Protein AF-A0A0M3KIG9-F1 (afdb_monomer)

Secondary structure (DSSP, 8-state):
------------S--PPP------HHHHHHHHHHHHHHHHHHHHHHHHHHHHHHHTT-GGGGGGHHHHHHHHHHHHHHHGGGGHHHHHHHHHHHHHHHHH---HHHHHHHHHHHHHHHHHHGGGGGGGHHHHHHHHHHHHHHHHT-

Nearest PDB structures (foldseek):
  8whh-assembly2_C-3  TM=7.005E-01  e=7.951E-02  Homo sapiens

Sequence (146 aa):
MGLVPSVTSNSMALSLPSAVVSSDSRDDIVQWFHYERCTLSEFYPTFAIANLMQMLRDDSLHHLHRQIIQALLTIFSNLGPKSSQYVDKVVPKLIDVTQHVSRPDVRQFFLQQLASLISTIGVSMKPYMGKLFGLVAVRFSFISDT

Mean predicted aligned error: 13.59 Å

Structure (mmCIF, N/CA/C/O backbone):
data_AF-A0A0M3KIG9-F1
#
_entry.id   AF-A0A0M3KIG9-F1
#
loop_
_atom_site.group_PDB
_atom_site.id
_atom_site.type_symbol
_atom_site.label_atom_id
_atom_site.label_alt_id
_atom_site.label_comp_id
_atom_site.label_asym_id
_atom_site.label_entity_id
_atom_site.label_seq_id
_atom_site.pdbx_PDB_ins_code
_atom_site.Cartn_x
_atom_site.Cartn_y
_atom_site.Cartn_z
_atom_site.occupancy
_atom_site.B_iso_or_equiv
_atom_site.auth_seq_id
_atom_site.auth_comp_id
_atom_site.auth_asym_id
_atom_site.auth_atom_id
_atom_site.pdbx_PDB_model_num
ATOM 1 N N . MET A 1 1 ? -43.907 -15.313 35.324 1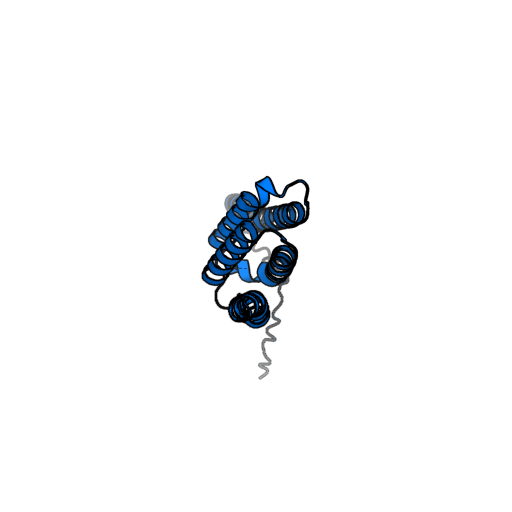.00 40.81 1 MET A N 1
ATOM 2 C CA . MET A 1 1 ? -43.111 -16.262 34.518 1.00 40.81 1 MET A CA 1
ATOM 3 C C . MET A 1 1 ? -43.113 -15.784 33.080 1.00 40.81 1 MET A C 1
ATOM 5 O O . MET A 1 1 ? -44.193 -15.520 32.574 1.00 40.81 1 MET A O 1
ATOM 9 N N . GLY A 1 2 ? -41.937 -15.636 32.467 1.00 43.59 2 GLY A N 1
ATOM 10 C CA . GLY A 1 2 ? -41.806 -15.271 31.051 1.00 43.59 2 GLY A CA 1
ATOM 11 C C . GLY A 1 2 ? -40.572 -14.422 30.742 1.00 43.59 2 GLY A C 1
ATOM 12 O O . GLY A 1 2 ? -40.712 -13.310 30.256 1.00 43.59 2 GLY A O 1
ATOM 13 N N . LEU A 1 3 ? -39.376 -14.927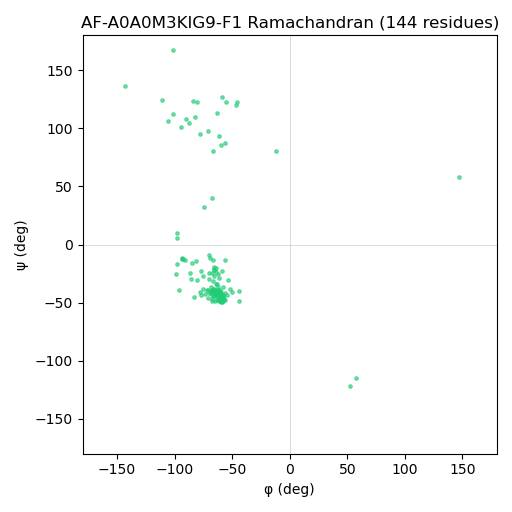 31.062 1.00 55.44 3 LEU A N 1
ATOM 14 C CA . LEU A 1 3 ? -38.105 -14.460 30.493 1.00 55.44 3 LEU A CA 1
ATOM 15 C C . LEU A 1 3 ? -37.950 -15.110 29.111 1.00 55.44 3 LEU A C 1
ATOM 17 O O . LEU A 1 3 ? -37.938 -16.336 29.045 1.00 55.44 3 LEU A O 1
ATOM 21 N N . VAL A 1 4 ? -37.805 -14.327 28.037 1.00 46.81 4 VAL A N 1
ATOM 22 C CA . VAL A 1 4 ? -37.355 -14.817 26.716 1.00 46.81 4 VAL A CA 1
ATOM 23 C C . VAL A 1 4 ? -36.455 -13.737 26.083 1.00 46.81 4 VAL A C 1
ATOM 25 O O . VAL A 1 4 ? -36.751 -12.553 26.247 1.00 46.81 4 VAL A O 1
ATOM 28 N N . PRO A 1 5 ? -35.311 -14.104 25.471 1.00 45.50 5 PRO A N 1
ATOM 29 C CA . PRO A 1 5 ? -34.062 -13.359 25.589 1.00 45.50 5 PRO A CA 1
ATOM 30 C C . PRO A 1 5 ? -33.711 -12.460 24.397 1.00 45.50 5 PRO A C 1
ATOM 32 O O . PRO A 1 5 ? -34.261 -12.561 23.304 1.00 45.50 5 PRO A O 1
ATOM 35 N N . SER A 1 6 ? -32.717 -11.610 24.666 1.00 48.97 6 SER A N 1
ATOM 36 C CA . SER A 1 6 ? -31.943 -10.792 23.732 1.00 48.97 6 SER A CA 1
ATOM 37 C C . SER A 1 6 ? -31.477 -11.578 22.501 1.00 48.97 6 SER A C 1
ATOM 39 O O . SER A 1 6 ? -30.741 -12.558 22.621 1.00 48.97 6 SER A O 1
ATOM 41 N N . VAL A 1 7 ? -31.866 -11.098 21.318 1.00 41.59 7 VAL A N 1
ATOM 42 C CA . VAL A 1 7 ? -31.185 -11.395 20.055 1.00 41.59 7 VAL A CA 1
ATOM 43 C C . VAL A 1 7 ? -30.198 -10.259 19.802 1.00 41.59 7 VAL A C 1
ATOM 45 O O . VAL A 1 7 ? -30.559 -9.168 19.363 1.00 41.59 7 VAL A O 1
ATOM 48 N N . THR A 1 8 ? -28.931 -10.533 20.097 1.00 49.00 8 THR A N 1
ATOM 49 C CA . THR A 1 8 ? -27.765 -9.776 19.643 1.00 49.00 8 THR A CA 1
ATOM 50 C C . THR A 1 8 ? -27.701 -9.829 18.117 1.00 49.00 8 THR A C 1
ATOM 52 O O . THR A 1 8 ? -27.145 -10.752 17.527 1.00 49.00 8 THR A O 1
ATOM 55 N N . SER A 1 9 ? -28.287 -8.829 17.458 1.00 36.97 9 SER A N 1
ATOM 56 C CA . SER A 1 9 ? -28.005 -8.565 16.048 1.00 36.97 9 SER A CA 1
ATOM 57 C C . SER A 1 9 ? -26.716 -7.759 15.947 1.00 36.97 9 SER A C 1
ATOM 59 O O . SER A 1 9 ? -26.669 -6.586 16.314 1.00 36.97 9 SER A O 1
ATOM 61 N N . ASN A 1 10 ? -25.667 -8.404 15.440 1.00 45.94 10 ASN A N 1
ATOM 62 C CA . ASN A 1 10 ? -24.425 -7.769 15.008 1.00 45.94 10 ASN A CA 1
ATOM 63 C C . ASN A 1 10 ? -24.710 -6.883 13.787 1.00 45.94 10 ASN A C 1
ATOM 65 O O . ASN A 1 10 ? -24.495 -7.291 12.648 1.00 45.94 10 ASN A O 1
ATOM 69 N N . SER A 1 11 ? -25.235 -5.685 14.023 1.00 41.66 11 SER A N 1
ATOM 70 C CA . SER A 1 11 ? -25.518 -4.715 12.973 1.00 41.66 11 SER A CA 1
ATOM 71 C C . SER A 1 11 ? -24.416 -3.662 12.947 1.00 41.66 11 SER A C 1
ATOM 73 O O . SER A 1 11 ? -24.319 -2.826 13.839 1.00 41.66 11 SER A O 1
ATOM 75 N N . MET A 1 12 ? -23.624 -3.662 11.873 1.00 54.19 12 MET A N 1
ATOM 76 C CA . MET A 1 12 ? -22.866 -2.500 11.377 1.00 54.19 12 MET A CA 1
ATOM 77 C C . MET A 1 12 ? -23.823 -1.408 10.850 1.00 54.19 12 MET A C 1
ATOM 79 O O . MET A 1 12 ? -23.598 -0.808 9.802 1.00 54.19 12 MET A O 1
ATOM 83 N N . ALA A 1 13 ? -24.938 -1.182 11.538 1.00 43.94 13 ALA A N 1
ATOM 84 C CA . ALA A 1 13 ? -25.937 -0.202 11.171 1.00 43.94 13 ALA A CA 1
ATOM 85 C C . ALA A 1 13 ? -25.897 0.921 12.201 1.00 43.94 13 ALA A C 1
ATOM 87 O O . ALA A 1 13 ? -26.009 0.667 13.395 1.00 43.94 13 ALA A O 1
ATOM 88 N N . LEU A 1 14 ? -25.709 2.137 11.689 1.00 47.91 14 LEU A N 1
ATOM 89 C CA . LEU A 1 14 ? -26.157 3.425 12.218 1.00 47.91 14 LEU A CA 1
ATOM 90 C C . LEU A 1 14 ? -27.186 3.322 13.361 1.00 47.91 14 LEU A C 1
ATOM 92 O O . LEU A 1 14 ? -28.385 3.504 13.154 1.00 47.91 14 LEU A O 1
ATOM 96 N N . SER A 1 15 ? -26.726 3.072 14.583 1.00 46.66 15 SER A N 1
ATOM 97 C CA . SER A 1 15 ? -27.550 3.266 15.769 1.00 46.66 15 SER A CA 1
ATOM 98 C C . SER A 1 15 ? -27.574 4.762 16.048 1.00 46.66 15 SER A C 1
ATOM 100 O O . SER A 1 15 ? -26.654 5.298 16.662 1.00 46.66 15 SER A O 1
ATOM 102 N N . LEU A 1 16 ? -28.607 5.448 15.555 1.00 48.84 16 LEU A N 1
ATOM 103 C CA . LEU A 1 16 ? -28.975 6.766 16.068 1.00 48.84 16 LEU A CA 1
ATOM 104 C C . LEU A 1 16 ? -29.183 6.627 17.586 1.00 48.84 16 LEU A C 1
ATOM 106 O O . LEU A 1 16 ? -29.998 5.793 17.997 1.00 48.84 16 LEU A O 1
ATOM 110 N N . PRO A 1 17 ? -28.466 7.391 18.429 1.00 44.50 17 PRO A N 1
ATOM 111 C CA . PRO A 1 17 ? -28.765 7.431 19.848 1.00 44.50 17 PRO A CA 1
ATOM 112 C C . PRO A 1 17 ? -30.207 7.908 20.000 1.00 44.50 17 PRO A C 1
ATOM 114 O O . PRO A 1 17 ? -30.587 8.934 19.434 1.00 44.50 17 PRO A O 1
ATOM 117 N N . SER A 1 18 ? -31.017 7.139 20.732 1.00 42.28 18 SER A N 1
ATOM 118 C CA . SER A 1 18 ? -32.321 7.596 21.205 1.00 42.28 18 SER A CA 1
ATOM 119 C C . SER A 1 18 ? -32.116 8.980 21.799 1.00 42.28 18 SER A C 1
ATOM 121 O O . SER A 1 18 ? -31.303 9.119 22.711 1.00 42.28 18 SER A O 1
ATOM 123 N N . ALA A 1 19 ? -32.799 9.979 21.242 1.00 43.84 19 ALA A N 1
ATOM 124 C CA . ALA A 1 19 ? -32.729 11.363 21.671 1.00 43.84 19 ALA A CA 1
ATOM 125 C C . ALA A 1 19 ? -33.158 11.461 23.140 1.00 43.84 19 ALA A C 1
ATOM 127 O O . ALA A 1 19 ? -34.319 11.707 23.462 1.00 43.84 19 ALA A O 1
ATOM 128 N N . VAL A 1 20 ? -32.217 11.242 24.054 1.00 42.94 20 VAL A N 1
ATOM 129 C CA . VAL A 1 20 ? -32.287 11.839 25.373 1.00 42.94 20 VAL A CA 1
ATOM 130 C C . VAL A 1 20 ? -32.017 13.304 25.090 1.00 42.94 20 VAL A C 1
ATOM 132 O O . VAL A 1 20 ? -30.881 13.694 24.843 1.00 42.94 20 VAL A O 1
ATOM 135 N N . VAL A 1 21 ? -33.102 14.073 24.990 1.00 45.53 21 VAL A N 1
ATOM 136 C CA . VAL A 1 21 ? -33.096 15.534 24.923 1.00 45.53 21 VAL A CA 1
ATOM 137 C C . VAL A 1 21 ? -32.355 16.032 26.167 1.00 45.53 21 VAL A C 1
ATOM 139 O O . VAL A 1 21 ? -32.940 16.221 27.229 1.00 45.53 21 VAL A O 1
ATOM 142 N N . SER A 1 22 ? -31.035 16.145 26.057 1.00 49.41 22 SER A N 1
ATOM 143 C CA . SER A 1 22 ? -30.204 16.952 26.936 1.00 49.41 22 SER A CA 1
ATOM 144 C C . SER A 1 22 ? -30.148 18.322 26.283 1.00 49.41 22 SER A C 1
ATOM 146 O O . SER A 1 22 ? -29.573 18.485 25.212 1.00 49.41 22 SER A O 1
ATOM 148 N N . SER A 1 23 ? -30.830 19.291 26.883 1.00 52.62 23 SER A N 1
ATOM 149 C CA . SER A 1 23 ? -31.007 20.655 26.374 1.00 52.62 23 SER A CA 1
ATOM 150 C C . SER A 1 23 ? -29.746 21.524 26.509 1.00 52.62 23 SER A C 1
ATOM 152 O O . SER A 1 23 ? -29.862 22.721 26.770 1.00 52.62 23 SER A O 1
ATOM 154 N N . ASP A 1 24 ? -28.549 20.943 26.412 1.00 57.38 24 ASP A N 1
ATOM 155 C CA . ASP A 1 24 ? -27.293 21.684 26.513 1.00 57.38 24 ASP A CA 1
ATOM 156 C C . ASP A 1 24 ? -26.670 21.804 25.122 1.00 57.38 24 ASP A C 1
ATOM 158 O O . ASP A 1 24 ? -26.118 20.849 24.587 1.00 57.38 24 ASP A O 1
ATOM 162 N N . SER A 1 25 ? -26.728 23.001 24.528 1.00 63.22 25 SER A N 1
ATOM 163 C CA . SER A 1 25 ? -26.140 23.298 23.209 1.00 63.22 25 SER A CA 1
ATOM 164 C C . SER A 1 25 ? -24.640 22.978 23.125 1.00 63.22 25 SER A C 1
ATOM 166 O O . SER A 1 25 ? -24.061 22.939 22.040 1.00 63.22 25 SER A O 1
ATOM 168 N N . ARG A 1 26 ? -23.988 22.749 24.271 1.00 62.41 26 ARG A N 1
ATOM 169 C CA . ARG A 1 26 ? -22.624 22.227 24.362 1.00 62.41 26 ARG A CA 1
ATOM 170 C C . ARG A 1 26 ? -22.507 20.784 23.875 1.00 62.41 26 ARG A C 1
ATOM 172 O O . ARG A 1 26 ? -21.529 20.492 23.192 1.00 62.41 26 ARG A O 1
ATOM 179 N N . ASP A 1 27 ? -23.479 19.919 24.166 1.00 61.16 27 ASP A N 1
ATOM 180 C CA . ASP A 1 27 ? -23.510 18.535 23.675 1.00 61.16 27 ASP A CA 1
ATOM 181 C C . ASP A 1 27 ? -23.691 18.496 22.151 1.00 61.16 27 ASP A C 1
ATOM 183 O O . ASP A 1 27 ? -22.983 17.753 21.474 1.00 61.16 27 ASP A O 1
ATOM 187 N N . ASP A 1 28 ? -24.527 19.377 21.586 1.00 62.94 28 ASP A N 1
ATOM 188 C CA . ASP A 1 28 ? -24.678 19.513 20.130 1.00 62.94 28 ASP A CA 1
ATOM 189 C C . ASP A 1 28 ? -23.355 19.916 19.458 1.00 62.94 28 ASP A C 1
ATOM 191 O O . ASP A 1 28 ? -22.924 19.292 18.487 1.00 62.94 28 ASP A O 1
ATOM 195 N N . ILE A 1 29 ? -22.660 20.930 19.990 1.00 66.88 29 ILE A N 1
ATOM 196 C CA . ILE A 1 29 ? -21.372 21.395 19.443 1.00 66.88 29 ILE A CA 1
ATOM 197 C C . ILE A 1 29 ? -20.307 20.297 19.551 1.00 66.88 29 ILE A C 1
ATOM 199 O O . ILE A 1 29 ? -19.553 20.068 18.602 1.00 66.88 29 ILE A O 1
ATOM 203 N N . VAL A 1 30 ? -20.249 19.590 20.683 1.00 70.25 30 VAL A N 1
ATOM 204 C CA . VAL A 1 30 ? -19.321 18.470 20.883 1.00 70.25 30 VAL A CA 1
ATOM 205 C C . VAL A 1 30 ? -19.634 17.332 19.912 1.00 70.25 30 VAL A C 1
ATOM 207 O O . VAL A 1 30 ? -18.706 16.761 19.335 1.00 70.25 30 VAL A O 1
ATOM 210 N N . GLN A 1 31 ? -20.908 17.024 19.675 1.00 69.12 31 GLN A N 1
ATOM 211 C CA . GLN A 1 31 ? -21.337 15.970 18.760 1.00 69.12 31 GLN A CA 1
ATOM 212 C C . GLN A 1 31 ? -21.032 16.305 17.296 1.00 69.12 31 GLN A C 1
ATOM 214 O O . GLN A 1 31 ? -20.511 15.453 16.577 1.00 69.12 31 GLN A O 1
ATOM 219 N N . TRP A 1 32 ? -21.274 17.542 16.860 1.00 68.44 32 TRP A N 1
ATOM 220 C CA . TRP A 1 32 ? -20.899 18.007 15.521 1.00 68.44 32 TRP A CA 1
ATOM 221 C C . TRP A 1 32 ? -19.387 17.973 15.307 1.00 68.44 32 TRP A C 1
ATOM 223 O O . TRP A 1 32 ? -18.913 17.464 14.292 1.00 68.44 32 TRP A O 1
ATOM 233 N N . PHE A 1 33 ? -18.619 18.432 16.295 1.00 69.00 33 PHE A N 1
ATOM 234 C CA . PHE A 1 33 ? -17.163 18.416 16.222 1.00 69.00 33 PHE A CA 1
ATOM 235 C C . PHE A 1 33 ? -16.607 16.987 16.160 1.00 69.00 33 PHE A C 1
ATOM 237 O O . PHE A 1 33 ? -15.678 16.710 15.400 1.00 69.00 33 PHE A O 1
ATOM 244 N N . HIS A 1 34 ? -17.191 16.052 16.916 1.00 66.56 34 HIS A N 1
ATOM 245 C CA . HIS A 1 34 ? -16.838 14.635 16.823 1.00 66.56 34 HIS A CA 1
ATOM 246 C C . HIS A 1 34 ? -17.252 14.027 15.482 1.00 66.56 34 HIS A C 1
ATOM 248 O O . HIS A 1 34 ? -16.461 13.292 14.898 1.00 66.56 34 HIS A O 1
ATOM 254 N N . TYR A 1 35 ? -18.432 14.359 14.956 1.00 66.69 35 TYR A N 1
ATOM 255 C CA . TYR A 1 35 ? -18.893 13.890 13.650 1.00 66.69 35 TYR A CA 1
ATOM 256 C C . TYR A 1 35 ? -17.961 14.350 12.519 1.00 66.69 35 TYR A C 1
ATOM 258 O O . TYR A 1 35 ? -17.494 13.529 11.728 1.00 66.69 35 TYR A O 1
ATOM 266 N N . GLU A 1 36 ? -17.607 15.633 12.476 1.00 65.38 36 GLU A N 1
ATOM 267 C CA . GLU A 1 36 ? -16.708 16.190 11.462 1.00 65.38 36 GLU A CA 1
ATOM 268 C C . GLU A 1 36 ? -15.287 15.614 11.581 1.00 65.38 36 GLU A C 1
ATOM 270 O O . GLU A 1 36 ? -14.656 15.271 10.583 1.00 65.38 36 GLU A O 1
ATOM 275 N N . ARG A 1 37 ? -14.792 15.392 12.804 1.00 61.28 37 ARG A N 1
ATOM 276 C CA . ARG A 1 37 ? -13.465 14.794 13.020 1.00 61.28 37 ARG A CA 1
ATOM 277 C C . ARG A 1 37 ? -13.407 13.301 12.720 1.00 61.28 37 ARG A C 1
ATOM 279 O O . ARG A 1 37 ? -12.434 12.851 12.114 1.00 61.28 37 ARG A O 1
ATOM 286 N N . CYS A 1 38 ? -14.411 12.529 13.132 1.00 58.56 38 CYS A N 1
ATOM 287 C CA . CYS A 1 38 ? -14.455 11.088 12.895 1.00 58.56 38 CYS A CA 1
ATOM 288 C C . CYS A 1 38 ? -14.610 10.791 11.401 1.00 58.56 38 CYS A C 1
ATOM 290 O O . CYS A 1 38 ? -13.817 10.021 10.862 1.00 58.56 38 CYS A O 1
ATOM 292 N N . THR A 1 39 ? -15.533 11.470 10.711 1.00 62.72 39 THR A N 1
ATOM 293 C CA . THR A 1 39 ? -15.786 11.249 9.276 1.00 62.72 39 THR A CA 1
ATOM 294 C C . THR A 1 39 ? -14.575 11.596 8.413 1.00 62.72 39 THR A C 1
ATOM 296 O O . THR A 1 39 ? -14.167 10.800 7.568 1.00 62.72 39 THR A O 1
ATOM 299 N N . LEU A 1 40 ? -13.928 12.735 8.664 1.00 66.69 40 LEU A N 1
ATOM 300 C CA . LEU A 1 40 ? -12.766 13.162 7.890 1.00 66.69 40 LEU A CA 1
ATOM 301 C C . LEU A 1 40 ? -11.545 12.259 8.121 1.00 66.69 40 LEU A C 1
ATOM 303 O O . LEU A 1 40 ? -10.849 11.908 7.166 1.00 66.69 40 LEU A O 1
ATOM 307 N N . SER A 1 41 ? -11.306 11.827 9.365 1.00 68.81 41 SER A N 1
ATOM 308 C CA . SER A 1 41 ? -10.159 10.972 9.708 1.00 68.81 41 SER A CA 1
ATOM 309 C C . SER A 1 41 ? -10.175 9.602 9.017 1.00 68.81 41 SER A C 1
ATOM 311 O O . SER A 1 41 ? -9.118 9.015 8.791 1.00 68.81 41 SER A O 1
ATOM 313 N N . GLU A 1 42 ? -11.357 9.113 8.638 1.00 68.88 42 GLU A N 1
ATOM 314 C CA . GLU A 1 42 ? -11.542 7.832 7.947 1.00 68.88 42 GLU A CA 1
ATOM 315 C C . GLU A 1 42 ? -11.695 8.010 6.425 1.00 68.88 42 GLU A C 1
ATOM 317 O O . GLU A 1 42 ? -11.312 7.132 5.643 1.00 68.88 42 GLU A O 1
ATOM 322 N N . PHE A 1 43 ? -12.159 9.183 5.983 1.00 75.88 43 PHE A N 1
ATOM 323 C CA . PHE A 1 43 ? -12.329 9.509 4.569 1.00 75.88 43 PHE A CA 1
ATOM 324 C C . PHE A 1 43 ? -11.005 9.850 3.869 1.00 75.88 43 PHE A C 1
ATOM 326 O O . PHE A 1 43 ? -10.741 9.346 2.773 1.00 75.88 43 PHE A O 1
ATOM 333 N N . TYR A 1 44 ? -10.135 10.649 4.502 1.00 83.56 44 TYR A N 1
ATOM 334 C CA . TYR A 1 44 ? -8.863 11.063 3.896 1.00 83.56 44 TYR A CA 1
ATOM 335 C C . TYR A 1 44 ? -7.936 9.889 3.543 1.00 83.56 44 TYR A C 1
ATOM 337 O O . TYR A 1 44 ? -7.438 9.871 2.416 1.00 83.56 44 TYR A O 1
ATOM 345 N N . PRO A 1 45 ? -7.720 8.880 4.414 1.00 83.94 45 PRO A N 1
ATOM 346 C CA . PRO A 1 45 ? -6.896 7.727 4.064 1.00 83.94 45 PRO A CA 1
ATOM 347 C C . PRO A 1 45 ? -7.491 6.933 2.904 1.00 83.94 45 PRO A C 1
ATOM 349 O O . PRO A 1 45 ? -6.763 6.550 1.995 1.00 83.94 45 PRO A O 1
ATOM 352 N N . THR A 1 46 ? -8.813 6.740 2.889 1.00 85.06 46 THR A N 1
ATOM 353 C CA . THR A 1 46 ? -9.508 6.029 1.808 1.00 85.06 46 THR A CA 1
ATOM 354 C C . THR A 1 46 ? -9.283 6.715 0.463 1.00 85.06 46 THR A C 1
ATOM 356 O O . THR A 1 46 ? -8.885 6.072 -0.512 1.00 85.06 46 THR A O 1
ATOM 359 N N . PHE A 1 47 ? -9.494 8.031 0.414 1.00 87.38 47 PHE A N 1
ATOM 360 C CA . PHE A 1 47 ? -9.340 8.812 -0.809 1.00 87.38 47 PHE A CA 1
ATOM 361 C C . PHE A 1 47 ? -7.871 8.907 -1.247 1.00 87.38 47 PHE A C 1
ATOM 363 O O . PHE A 1 47 ? -7.564 8.759 -2.431 1.00 87.38 47 PHE A O 1
ATOM 370 N N . ALA A 1 48 ? -6.943 9.086 -0.301 1.00 90.06 48 ALA A N 1
ATOM 371 C CA . ALA A 1 48 ? -5.509 9.105 -0.575 1.00 90.06 48 ALA A CA 1
ATOM 372 C C . ALA A 1 48 ? -5.022 7.759 -1.127 1.00 90.06 48 ALA A C 1
ATOM 374 O O . ALA A 1 48 ? -4.359 7.732 -2.161 1.00 90.06 48 ALA A O 1
ATOM 375 N N . ILE A 1 49 ? -5.402 6.639 -0.499 1.00 89.56 49 ILE A N 1
ATOM 376 C CA . ILE A 1 49 ? -5.062 5.291 -0.972 1.00 89.56 49 ILE A CA 1
ATOM 377 C C . ILE A 1 49 ? -5.604 5.085 -2.388 1.00 89.56 49 ILE A C 1
ATOM 379 O O . ILE A 1 49 ? -4.852 4.660 -3.258 1.00 89.56 49 ILE A O 1
ATOM 383 N N . ALA A 1 50 ? -6.869 5.420 -2.656 1.00 88.44 50 ALA A N 1
ATOM 384 C CA . ALA A 1 50 ? -7.454 5.254 -3.987 1.00 88.44 50 ALA A CA 1
ATOM 385 C C . ALA A 1 50 ? -6.666 6.008 -5.075 1.00 88.44 50 ALA A C 1
ATOM 387 O O . ALA A 1 50 ? -6.315 5.416 -6.098 1.00 88.44 50 ALA A O 1
ATOM 388 N N . ASN A 1 51 ? -6.318 7.275 -4.827 1.00 90.12 51 ASN A N 1
ATOM 389 C CA . ASN A 1 51 ? -5.532 8.079 -5.765 1.00 90.12 51 ASN A CA 1
ATOM 390 C C . ASN A 1 51 ? -4.097 7.558 -5.925 1.00 90.12 51 ASN A C 1
ATOM 392 O O . ASN A 1 51 ? -3.616 7.431 -7.048 1.00 90.12 51 ASN A O 1
ATOM 396 N N . LEU A 1 52 ? -3.419 7.197 -4.830 1.00 90.38 52 LEU A N 1
ATOM 397 C CA . LEU A 1 52 ? -2.071 6.613 -4.876 1.00 90.38 52 LEU A CA 1
ATOM 398 C C . LEU A 1 52 ? -2.057 5.311 -5.685 1.00 90.38 52 LEU A C 1
ATOM 400 O O . LEU A 1 52 ? -1.181 5.108 -6.522 1.00 90.38 52 LEU A O 1
ATOM 404 N N . MET A 1 53 ? -3.064 4.458 -5.491 1.00 88.06 53 MET A N 1
ATOM 405 C CA . MET A 1 53 ? -3.224 3.218 -6.247 1.00 88.06 53 MET A CA 1
ATOM 406 C C . MET A 1 53 ? -3.519 3.461 -7.729 1.00 88.06 53 MET A C 1
ATOM 408 O O . MET A 1 53 ? -3.134 2.637 -8.556 1.00 88.06 53 MET A O 1
ATOM 412 N N . GLN A 1 54 ? -4.202 4.554 -8.080 1.00 88.06 54 GLN A N 1
ATOM 413 C CA . GLN A 1 54 ? -4.422 4.949 -9.471 1.00 88.06 54 GLN A CA 1
ATOM 414 C C . GLN A 1 54 ? -3.128 5.454 -10.114 1.00 88.06 54 GLN A C 1
ATOM 416 O O . GLN A 1 54 ? -2.789 4.997 -11.202 1.00 88.06 54 GLN A O 1
ATOM 421 N N . MET A 1 55 ? -2.377 6.315 -9.422 1.00 88.81 55 MET A N 1
ATOM 422 C CA . MET A 1 55 ? -1.087 6.823 -9.900 1.00 88.81 55 MET A CA 1
ATOM 423 C C . MET A 1 55 ? -0.047 5.709 -10.067 1.00 88.81 55 MET A C 1
ATOM 425 O O . MET A 1 55 ? 0.735 5.749 -11.004 1.00 88.81 55 MET A O 1
ATOM 429 N N . LEU A 1 56 ? -0.074 4.671 -9.223 1.00 84.12 56 LEU A N 1
ATOM 430 C CA . LEU A 1 56 ? 0.817 3.509 -9.347 1.00 84.12 56 LEU A CA 1
ATOM 431 C C . LEU A 1 56 ? 0.558 2.659 -10.608 1.00 84.12 56 LEU A C 1
ATOM 433 O O . LEU A 1 56 ? 1.344 1.775 -10.929 1.00 84.12 56 LEU A O 1
ATOM 437 N N . ARG A 1 57 ? -0.565 2.857 -11.304 1.00 81.94 57 ARG A N 1
ATOM 438 C CA . ARG A 1 57 ? -0.843 2.174 -12.578 1.00 81.94 57 ARG A CA 1
ATOM 439 C C . ARG A 1 57 ? -0.418 2.988 -13.789 1.00 81.94 57 ARG A C 1
ATOM 441 O O . ARG A 1 57 ? -0.499 2.478 -14.900 1.00 81.94 57 ARG A O 1
ATOM 448 N N . ASP A 1 58 ? -0.102 4.258 -13.587 1.00 84.50 58 ASP A N 1
ATOM 449 C CA . ASP A 1 58 ? 0.211 5.169 -14.668 1.00 84.50 58 ASP A CA 1
ATOM 450 C C . ASP A 1 58 ? 1.706 5.079 -14.973 1.00 84.50 58 ASP A C 1
ATOM 452 O O . ASP A 1 58 ? 2.540 5.608 -14.238 1.00 84.50 58 ASP A O 1
ATOM 456 N N . ASP A 1 59 ? 2.047 4.409 -16.075 1.00 76.81 59 ASP A N 1
ATOM 457 C CA . ASP A 1 59 ? 3.433 4.260 -16.516 1.00 76.81 59 ASP A CA 1
ATOM 458 C C . ASP A 1 59 ? 4.119 5.620 -16.771 1.00 76.81 59 ASP A C 1
ATOM 460 O O . ASP A 1 59 ? 5.341 5.736 -16.670 1.00 76.81 59 ASP A O 1
ATOM 464 N N . SER A 1 60 ? 3.374 6.702 -17.030 1.00 84.69 60 SER A N 1
ATOM 465 C CA . SER A 1 60 ? 3.980 8.037 -17.159 1.00 84.69 60 SER A CA 1
ATOM 466 C C . SER A 1 60 ? 4.592 8.539 -15.840 1.00 84.69 60 SER A C 1
ATOM 468 O O . SER A 1 60 ? 5.523 9.352 -15.836 1.00 84.69 60 SER A O 1
ATOM 470 N N . LEU A 1 61 ? 4.136 7.997 -14.707 1.00 83.31 61 LEU A N 1
ATOM 471 C CA . LEU A 1 61 ? 4.554 8.381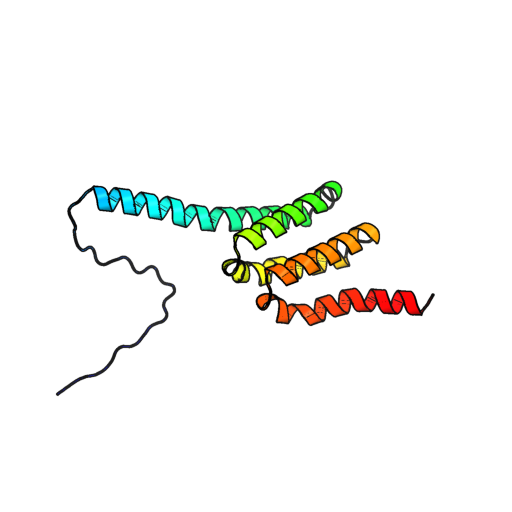 -13.365 1.00 83.31 61 LEU A CA 1
ATOM 472 C C . LEU A 1 61 ? 5.632 7.464 -12.776 1.00 83.31 61 LEU A C 1
ATOM 474 O O . LEU A 1 61 ? 5.965 7.643 -11.607 1.00 83.31 61 LEU A O 1
ATOM 478 N N . HIS A 1 62 ? 6.252 6.553 -13.546 1.00 80.50 62 HIS A N 1
ATOM 479 C CA . HIS A 1 62 ? 7.290 5.606 -13.069 1.00 80.50 62 HIS A CA 1
ATOM 480 C C . HIS A 1 62 ? 8.353 6.232 -12.152 1.00 80.50 62 HIS A C 1
ATOM 482 O O . HIS A 1 62 ? 8.754 5.647 -11.143 1.00 80.50 62 HIS A O 1
ATOM 488 N N . HIS A 1 63 ? 8.792 7.452 -12.466 1.00 83.81 63 HIS A N 1
ATOM 489 C CA . HIS A 1 63 ? 9.769 8.207 -11.676 1.00 83.81 63 HIS A CA 1
ATOM 490 C C . HIS A 1 63 ? 9.291 8.513 -10.239 1.00 83.81 63 HIS A C 1
ATOM 492 O O . HIS A 1 63 ? 10.107 8.589 -9.316 1.00 83.81 63 HIS A O 1
ATOM 498 N N . LEU A 1 64 ? 7.977 8.639 -10.041 1.00 87.56 64 LEU A N 1
ATOM 499 C CA . LEU A 1 64 ? 7.313 8.938 -8.777 1.00 87.56 64 LEU A CA 1
ATOM 500 C C . LEU A 1 64 ? 6.891 7.680 -7.999 1.00 87.56 64 LEU A C 1
ATOM 502 O O . LEU A 1 64 ? 6.613 7.790 -6.806 1.00 87.56 64 LEU A O 1
ATOM 506 N N . HIS A 1 65 ? 6.905 6.478 -8.595 1.00 85.62 65 HIS A N 1
ATOM 507 C CA . HIS A 1 65 ? 6.442 5.247 -7.923 1.00 85.62 65 HIS A CA 1
ATOM 508 C C . HIS A 1 65 ? 7.099 5.030 -6.557 1.00 85.62 65 HIS A C 1
ATOM 510 O O . HIS A 1 65 ? 6.428 4.635 -5.606 1.00 85.62 65 HIS A O 1
ATOM 516 N N . ARG A 1 66 ? 8.392 5.354 -6.420 1.00 85.56 66 ARG A N 1
ATOM 517 C CA . ARG A 1 66 ? 9.085 5.269 -5.125 1.00 85.56 66 ARG A CA 1
ATOM 518 C C . ARG A 1 66 ? 8.421 6.136 -4.055 1.00 85.56 66 ARG A C 1
ATOM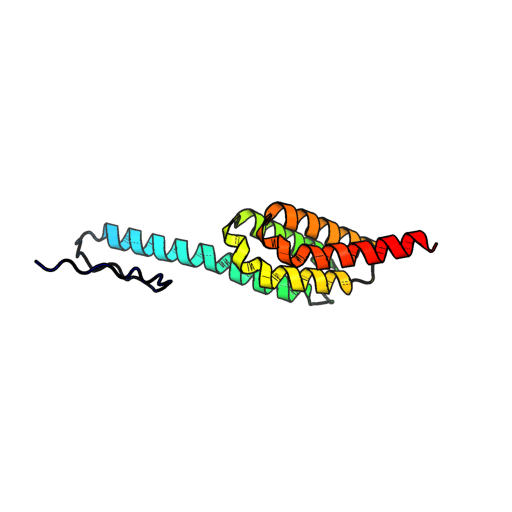 520 O O . ARG A 1 66 ? 8.198 5.663 -2.946 1.00 85.56 66 ARG A O 1
ATOM 527 N N . GLN A 1 67 ? 8.066 7.373 -4.398 1.00 88.75 67 GLN A N 1
ATOM 528 C CA . GLN A 1 67 ? 7.420 8.313 -3.480 1.00 88.75 67 GLN A CA 1
ATOM 529 C C . GLN A 1 67 ? 5.965 7.918 -3.198 1.00 88.75 67 GLN A C 1
ATOM 531 O O . GLN A 1 67 ? 5.531 7.986 -2.052 1.00 88.75 67 GLN A O 1
ATOM 536 N N . ILE A 1 68 ? 5.236 7.434 -4.211 1.00 89.38 68 ILE A N 1
ATOM 537 C CA . ILE A 1 68 ? 3.854 6.946 -4.066 1.00 89.38 68 ILE A CA 1
ATOM 538 C C . ILE A 1 68 ? 3.798 5.781 -3.073 1.00 89.38 68 ILE A C 1
ATOM 540 O O . ILE A 1 68 ? 2.981 5.787 -2.156 1.00 89.38 68 ILE A O 1
ATOM 544 N N . ILE A 1 69 ? 4.691 4.798 -3.218 1.00 87.19 69 ILE A N 1
ATOM 545 C CA . ILE A 1 69 ? 4.742 3.631 -2.328 1.00 87.19 69 ILE A CA 1
ATOM 546 C C . ILE A 1 69 ? 5.165 4.039 -0.920 1.00 87.19 69 ILE A C 1
ATOM 548 O O . ILE A 1 69 ? 4.592 3.551 0.048 1.00 87.19 69 ILE A O 1
ATOM 552 N N . GLN A 1 70 ? 6.134 4.949 -0.792 1.00 87.81 70 GLN A N 1
ATOM 553 C CA . GLN A 1 70 ? 6.535 5.493 0.505 1.00 87.81 70 GLN A CA 1
ATOM 554 C C . GLN A 1 70 ? 5.342 6.151 1.217 1.00 87.81 70 GLN A C 1
ATOM 556 O O . GLN A 1 70 ? 5.077 5.852 2.378 1.00 87.81 70 GLN A O 1
ATOM 561 N N . ALA A 1 71 ? 4.589 7.004 0.514 1.00 90.88 71 ALA A N 1
ATOM 562 C CA . ALA A 1 71 ? 3.396 7.654 1.051 1.00 90.88 71 ALA A CA 1
ATOM 563 C C . ALA A 1 71 ? 2.329 6.628 1.454 1.00 90.88 71 ALA A C 1
ATOM 565 O O . ALA A 1 71 ? 1.741 6.733 2.531 1.00 90.88 71 ALA A O 1
ATOM 566 N N . LEU A 1 72 ? 2.130 5.598 0.628 1.00 89.19 72 LEU A N 1
ATOM 567 C CA . LEU A 1 72 ? 1.220 4.499 0.921 1.00 89.19 72 LEU A CA 1
ATOM 568 C C . LEU A 1 72 ? 1.630 3.772 2.211 1.00 89.19 72 LEU A C 1
ATOM 570 O O . LEU A 1 72 ? 0.802 3.618 3.103 1.00 89.19 72 LEU A O 1
ATOM 574 N N . LEU A 1 73 ? 2.904 3.401 2.369 1.00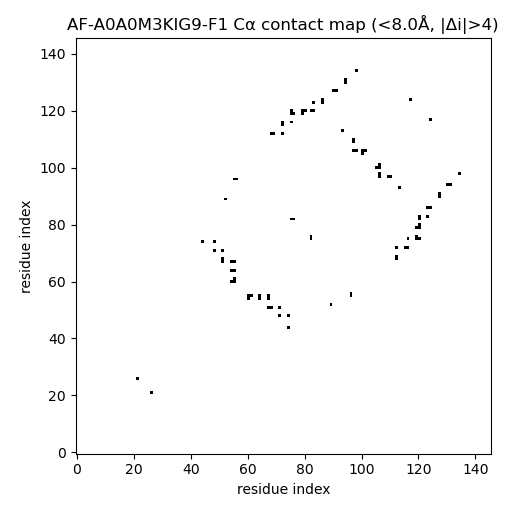 87.38 73 LEU A N 1
ATOM 575 C CA . LEU A 1 73 ? 3.403 2.767 3.595 1.00 87.38 73 LEU A CA 1
ATOM 576 C C . LEU A 1 73 ? 3.220 3.646 4.833 1.00 87.38 73 LEU A C 1
ATOM 578 O O . LEU A 1 73 ? 2.833 3.137 5.886 1.00 87.38 73 LEU A O 1
ATOM 582 N N . THR A 1 74 ? 3.459 4.952 4.717 1.00 88.12 74 THR A N 1
ATOM 583 C CA . THR A 1 74 ? 3.240 5.901 5.816 1.00 88.12 74 THR A CA 1
ATOM 584 C C . THR A 1 74 ? 1.770 5.927 6.230 1.00 88.12 74 THR A C 1
ATOM 586 O O . THR A 1 74 ? 1.465 5.847 7.417 1.00 88.12 74 THR A O 1
ATOM 589 N N . ILE A 1 75 ? 0.842 5.960 5.267 1.00 89.06 75 ILE A N 1
ATOM 590 C CA . ILE A 1 75 ? -0.601 5.905 5.545 1.00 89.06 75 ILE A CA 1
ATOM 591 C C . ILE A 1 75 ? -0.969 4.588 6.239 1.00 89.06 75 ILE A C 1
ATOM 593 O O . ILE A 1 75 ? -1.650 4.607 7.263 1.00 89.06 75 ILE A O 1
ATOM 597 N N . PHE A 1 76 ? -0.485 3.452 5.731 1.00 85.69 76 PHE A N 1
ATOM 598 C CA . PHE A 1 76 ? -0.720 2.138 6.340 1.00 85.69 76 PHE A CA 1
ATOM 599 C C . PHE A 1 76 ? -0.158 2.045 7.765 1.00 85.69 76 PHE A C 1
ATOM 601 O O . PHE A 1 76 ? -0.819 1.501 8.648 1.00 85.69 76 PHE A O 1
ATOM 608 N N . SER A 1 77 ? 1.014 2.634 8.005 1.00 85.56 77 SER A N 1
ATOM 609 C CA . SER A 1 77 ? 1.633 2.709 9.334 1.00 85.56 77 SER A CA 1
ATOM 610 C C . SER A 1 77 ? 0.802 3.551 10.301 1.00 85.56 77 SER A C 1
ATOM 612 O O . SER A 1 77 ? 0.573 3.133 11.432 1.00 85.56 77 SER A O 1
ATOM 614 N N . ASN A 1 78 ? 0.269 4.685 9.840 1.00 86.44 78 ASN A N 1
ATOM 615 C CA . ASN A 1 78 ? -0.584 5.558 10.649 1.00 86.44 78 ASN A CA 1
ATOM 616 C C . ASN A 1 78 ? -1.965 4.944 10.947 1.00 86.44 78 ASN A C 1
ATOM 618 O O . ASN A 1 78 ? -2.559 5.236 11.982 1.00 86.44 7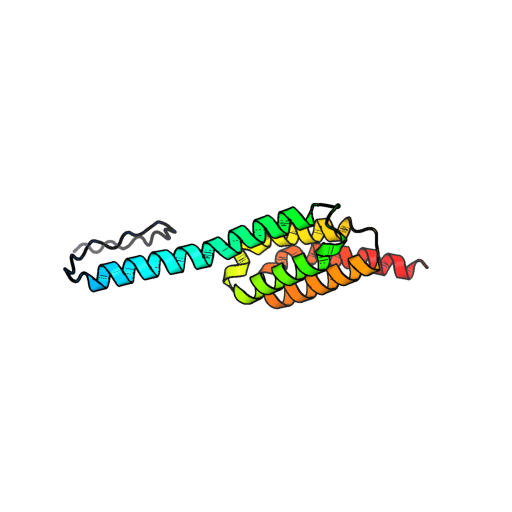8 ASN A O 1
ATOM 622 N N . LEU A 1 79 ? -2.486 4.096 10.055 1.00 84.19 79 LEU A N 1
ATOM 623 C CA . LEU A 1 79 ? -3.768 3.400 10.233 1.00 84.19 79 LEU A CA 1
ATOM 624 C C . LEU A 1 79 ? -3.691 2.236 11.236 1.00 84.19 79 LEU A C 1
ATOM 626 O O . LEU A 1 79 ? -4.713 1.866 11.822 1.00 84.19 79 LEU A O 1
ATOM 630 N N . GLY A 1 80 ? -2.516 1.620 11.403 1.00 80.94 80 GLY A N 1
ATOM 631 C CA . GLY A 1 80 ? -2.312 0.471 12.287 1.00 80.94 80 GLY A CA 1
ATOM 632 C C . GLY A 1 80 ? -3.318 -0.665 12.014 1.00 80.94 80 GLY A C 1
ATOM 633 O O . GLY A 1 80 ? -3.398 -1.145 10.880 1.00 80.94 80 GLY A O 1
ATOM 634 N N . PRO A 1 81 ? -4.134 -1.102 12.995 1.00 76.88 81 PRO A N 1
ATOM 635 C CA . PRO A 1 81 ? -5.071 -2.220 12.826 1.00 76.88 81 PRO A CA 1
ATOM 636 C C . PRO A 1 81 ? -6.220 -1.928 11.844 1.00 76.88 81 PRO A C 1
ATOM 638 O O . PRO A 1 81 ? -6.745 -2.851 11.214 1.00 76.88 81 PRO A O 1
ATOM 641 N N . LYS A 1 82 ? -6.576 -0.647 11.644 1.00 79.94 82 LYS A N 1
ATOM 642 C CA . LYS A 1 82 ? -7.588 -0.226 10.658 1.00 79.94 82 LYS A CA 1
ATOM 643 C C . LYS A 1 82 ? -7.112 -0.395 9.212 1.00 79.94 82 LYS A C 1
ATOM 645 O O . LYS A 1 82 ? -7.908 -0.227 8.293 1.00 79.94 82 LYS A O 1
ATOM 650 N N . SER A 1 83 ? -5.830 -0.701 8.993 1.00 81.06 83 SER A N 1
ATOM 651 C CA . SER A 1 83 ? -5.274 -0.921 7.655 1.00 81.06 83 SER A CA 1
ATOM 652 C C . SER A 1 83 ? -5.774 -2.214 6.999 1.00 81.06 83 SER A C 1
ATOM 654 O O . SER A 1 83 ? -5.826 -2.284 5.771 1.00 81.06 83 SER A O 1
ATOM 656 N N . SER A 1 84 ? -6.203 -3.196 7.805 1.00 81.31 84 SER A N 1
ATOM 657 C CA . SER A 1 84 ? -6.689 -4.520 7.379 1.00 81.31 84 SER A CA 1
ATOM 658 C C . SER A 1 84 ? -7.753 -4.459 6.273 1.00 81.31 84 SER A C 1
ATOM 660 O O . SER A 1 84 ? -7.657 -5.193 5.295 1.00 81.31 84 SER A O 1
ATOM 662 N N . GLN A 1 85 ? -8.693 -3.513 6.352 1.00 83.75 85 GLN A N 1
ATOM 663 C CA . GLN A 1 85 ? -9.763 -3.327 5.358 1.00 83.75 85 GLN A CA 1
ATOM 664 C C . GLN A 1 85 ? -9.278 -2.895 3.958 1.00 83.75 85 GLN A C 1
ATOM 666 O O . GLN A 1 85 ? -10.003 -3.038 2.974 1.00 83.75 85 GLN A O 1
ATOM 671 N N . TYR A 1 86 ? -8.062 -2.347 3.848 1.00 84.06 86 TYR A N 1
ATOM 672 C CA . TYR A 1 86 ? -7.484 -1.901 2.575 1.00 84.06 86 TYR A CA 1
ATOM 673 C C . TYR A 1 86 ? -6.542 -2.942 1.960 1.00 84.06 86 TYR A C 1
ATOM 675 O O . TYR A 1 86 ? -6.248 -2.869 0.765 1.00 84.06 86 TYR A O 1
ATOM 683 N N . VAL A 1 87 ? -6.086 -3.918 2.752 1.00 84.75 87 VAL A N 1
ATOM 684 C CA . VAL A 1 87 ? -5.105 -4.945 2.357 1.00 84.75 87 VAL A CA 1
ATOM 685 C C . VAL A 1 87 ? -5.581 -5.702 1.129 1.00 84.75 87 VAL A C 1
ATOM 687 O O . VAL A 1 87 ? -4.843 -5.802 0.149 1.00 84.75 87 VAL A O 1
ATOM 690 N N . ASP A 1 88 ? -6.839 -6.141 1.143 1.00 84.12 88 ASP A N 1
ATOM 691 C CA . ASP A 1 88 ? -7.416 -6.947 0.066 1.00 84.12 88 ASP A CA 1
ATOM 692 C C . ASP A 1 88 ? -7.500 -6.214 -1.274 1.00 84.12 88 ASP A C 1
ATOM 694 O O . ASP A 1 88 ? -7.569 -6.841 -2.327 1.00 84.12 88 ASP A O 1
ATOM 698 N N . LYS A 1 89 ? -7.451 -4.879 -1.262 1.00 83.31 89 LYS A N 1
ATOM 699 C CA . LYS A 1 89 ? -7.451 -4.063 -2.483 1.00 83.31 89 LYS A CA 1
ATOM 700 C C . LYS A 1 89 ? -6.041 -3.669 -2.913 1.00 83.31 89 LYS A C 1
ATOM 702 O O . LYS A 1 89 ? -5.742 -3.640 -4.106 1.00 83.31 89 LYS A O 1
ATOM 707 N N . VAL A 1 90 ? -5.182 -3.345 -1.951 1.00 84.88 90 VAL A N 1
ATOM 708 C CA . VAL A 1 90 ? -3.861 -2.755 -2.198 1.00 84.88 90 VAL A CA 1
ATOM 709 C C . VAL A 1 90 ? -2.813 -3.817 -2.518 1.00 84.88 90 VAL A C 1
ATOM 711 O O . VAL A 1 90 ? -2.063 -3.673 -3.484 1.00 84.88 90 VAL A O 1
ATOM 714 N N . VAL A 1 91 ? -2.784 -4.911 -1.754 1.00 85.88 91 VAL A N 1
ATOM 715 C CA . VAL A 1 91 ? -1.746 -5.944 -1.870 1.00 85.88 91 VAL A CA 1
ATOM 716 C C . VAL A 1 91 ? -1.774 -6.667 -3.217 1.00 85.88 91 VAL A C 1
ATOM 718 O O . VAL A 1 91 ? -0.717 -6.739 -3.846 1.00 85.88 91 VAL A O 1
ATOM 721 N N . PRO A 1 92 ? -2.924 -7.151 -3.733 1.00 86.00 92 PRO A N 1
ATOM 722 C CA . PRO A 1 92 ? -2.949 -7.833 -5.028 1.00 86.00 92 PRO A CA 1
ATOM 723 C C . PRO A 1 92 ? -2.418 -6.954 -6.157 1.00 86.00 92 PRO A C 1
ATOM 725 O O . PRO A 1 92 ? -1.731 -7.428 -7.053 1.00 86.00 92 PRO A O 1
ATOM 728 N N . LYS A 1 93 ? -2.707 -5.656 -6.082 1.00 83.94 93 LYS A N 1
ATOM 729 C CA . LYS A 1 93 ? -2.308 -4.686 -7.091 1.00 83.94 93 LYS A CA 1
ATOM 730 C C . LYS A 1 93 ? -0.824 -4.337 -7.013 1.00 83.94 93 LYS A C 1
ATOM 732 O O . LYS A 1 93 ? -0.182 -4.206 -8.044 1.00 83.94 93 LYS A O 1
ATOM 737 N N . LEU A 1 94 ? -0.265 -4.221 -5.807 1.00 83.25 94 LEU A N 1
ATOM 738 C CA . LEU A 1 94 ? 1.180 -4.061 -5.625 1.00 83.25 94 LEU A CA 1
ATOM 739 C C . LEU A 1 94 ? 1.953 -5.277 -6.149 1.00 83.25 94 LEU A C 1
ATOM 741 O O . LEU A 1 94 ? 2.998 -5.109 -6.776 1.00 83.25 94 LEU A O 1
ATOM 745 N N . ILE A 1 95 ? 1.436 -6.487 -5.914 1.00 84.94 95 ILE A N 1
ATOM 746 C CA . ILE A 1 95 ? 2.006 -7.737 -6.438 1.00 84.94 95 ILE A CA 1
ATOM 747 C C . ILE A 1 95 ? 2.000 -7.721 -7.974 1.00 84.94 95 ILE A C 1
ATOM 749 O O . ILE A 1 95 ? 3.039 -7.968 -8.581 1.00 84.94 95 ILE A O 1
ATOM 753 N N . ASP A 1 96 ? 0.869 -7.364 -8.584 1.00 85.44 96 ASP A N 1
ATOM 754 C CA . ASP A 1 96 ? 0.695 -7.256 -10.039 1.00 85.44 96 ASP A CA 1
ATOM 755 C C . ASP A 1 96 ? 1.667 -6.242 -10.670 1.00 85.44 96 ASP A C 1
ATOM 757 O O . ASP A 1 96 ? 2.437 -6.573 -11.572 1.00 85.44 96 ASP A O 1
ATOM 761 N N . VAL A 1 97 ? 1.748 -5.034 -10.098 1.00 82.25 97 VAL A N 1
ATOM 762 C CA . VAL A 1 97 ? 2.708 -4.005 -10.529 1.00 82.25 97 VAL A CA 1
ATOM 763 C C . VAL A 1 97 ? 4.144 -4.523 -10.415 1.00 82.25 97 VAL A C 1
ATOM 765 O O . VAL A 1 97 ? 4.929 -4.382 -11.348 1.00 82.25 97 VAL A O 1
ATOM 768 N N . THR A 1 98 ? 4.497 -5.182 -9.308 1.00 83.00 98 THR A N 1
ATOM 769 C CA . THR A 1 98 ? 5.856 -5.714 -9.096 1.00 83.00 98 THR A CA 1
ATOM 770 C C . THR A 1 98 ? 6.213 -6.807 -10.109 1.00 83.00 98 THR A C 1
ATOM 772 O O . THR A 1 98 ? 7.366 -6.895 -10.541 1.00 83.00 98 THR A O 1
ATOM 775 N N . GLN A 1 99 ? 5.237 -7.617 -10.524 1.00 81.75 99 GLN A N 1
ATOM 776 C CA . GLN A 1 99 ? 5.414 -8.647 -11.547 1.00 81.75 99 GLN A CA 1
ATOM 777 C C . GLN A 1 99 ? 5.667 -8.045 -12.939 1.00 81.75 99 GLN A C 1
ATOM 779 O O . GLN A 1 99 ? 6.474 -8.585 -13.699 1.00 81.75 99 GLN A O 1
ATOM 784 N N . HIS A 1 100 ? 5.026 -6.920 -13.266 1.00 80.31 100 HIS A N 1
ATOM 785 C CA . HIS A 1 100 ? 5.158 -6.249 -14.565 1.00 80.31 100 HIS A CA 1
ATOM 786 C C . HIS A 1 100 ? 6.357 -5.298 -14.675 1.00 80.31 100 HIS A C 1
ATOM 788 O O . HIS A 1 100 ? 6.784 -4.975 -15.782 1.00 80.31 100 HIS A O 1
ATOM 794 N N . VAL A 1 101 ? 6.977 -4.903 -13.558 1.00 78.94 101 VAL A N 1
ATOM 795 C CA . VAL A 1 101 ? 8.211 -4.102 -13.577 1.00 78.94 101 VAL A CA 1
ATOM 796 C C . VAL A 1 101 ? 9.347 -4.896 -14.231 1.00 78.94 101 VAL A C 1
ATOM 798 O O . VAL A 1 101 ? 9.836 -5.874 -13.664 1.00 78.94 101 VAL A O 1
ATOM 801 N N . SER A 1 102 ? 9.813 -4.458 -15.404 1.00 73.38 102 SER A N 1
ATOM 802 C CA . SER A 1 102 ? 10.911 -5.108 -16.145 1.00 73.38 102 SER A CA 1
ATOM 803 C C . SER A 1 102 ? 12.302 -4.805 -15.576 1.00 73.38 102 SER A C 1
ATOM 805 O O . SER A 1 102 ? 13.239 -5.569 -15.792 1.00 73.38 102 SER A O 1
ATOM 807 N N . ARG A 1 103 ? 12.460 -3.692 -14.846 1.00 78.56 103 ARG A N 1
ATOM 808 C CA . ARG A 1 103 ? 13.759 -3.245 -14.317 1.00 78.56 103 ARG A CA 1
ATOM 809 C C . ARG A 1 103 ? 14.094 -3.933 -12.985 1.00 78.56 103 ARG A C 1
ATOM 811 O O . ARG A 1 103 ? 13.328 -3.773 -12.032 1.00 78.56 103 ARG A O 1
ATOM 818 N N . PRO A 1 104 ? 15.243 -4.622 -12.863 1.00 78.25 104 PRO A N 1
ATOM 819 C CA . PRO A 1 104 ? 15.586 -5.388 -11.664 1.00 78.25 104 PRO A CA 1
ATOM 820 C C . PRO A 1 104 ? 15.773 -4.513 -10.415 1.00 78.25 104 PRO A C 1
ATOM 822 O O . PRO A 1 104 ? 15.230 -4.856 -9.368 1.00 78.25 104 PRO A O 1
ATOM 825 N N . ASP A 1 105 ? 16.440 -3.358 -10.527 1.00 80.69 105 ASP A N 1
ATOM 826 C CA . ASP A 1 105 ? 16.690 -2.457 -9.383 1.00 80.69 105 ASP A CA 1
ATOM 827 C C . ASP A 1 105 ? 15.385 -1.925 -8.784 1.00 80.69 105 ASP A C 1
ATOM 829 O O . ASP A 1 105 ? 15.193 -1.851 -7.570 1.00 80.69 105 ASP A O 1
ATOM 833 N N . VAL A 1 106 ? 14.454 -1.568 -9.671 1.00 78.75 106 VAL A N 1
ATOM 834 C CA . VAL A 1 106 ? 13.135 -1.074 -9.292 1.00 78.75 106 VAL A CA 1
ATOM 835 C C . VAL A 1 106 ? 12.358 -2.213 -8.644 1.00 78.75 106 VAL A C 1
ATOM 837 O O . VAL A 1 106 ? 11.874 -2.055 -7.531 1.00 78.75 106 VAL A O 1
ATOM 840 N N . ARG A 1 107 ? 12.316 -3.400 -9.256 1.00 80.38 107 ARG A N 1
ATOM 841 C CA . ARG A 1 107 ? 11.633 -4.565 -8.678 1.00 80.38 107 ARG A CA 1
ATOM 842 C C . ARG A 1 107 ? 12.155 -4.917 -7.278 1.00 80.38 107 ARG A C 1
ATOM 844 O O . ARG A 1 107 ? 11.348 -5.196 -6.397 1.00 80.38 107 ARG A O 1
ATOM 851 N N . GLN A 1 108 ? 13.469 -4.863 -7.047 1.00 83.38 108 GLN A N 1
ATOM 852 C CA . GLN A 1 108 ? 14.059 -5.092 -5.723 1.00 83.38 108 GLN A CA 1
ATOM 853 C C . GLN A 1 108 ? 13.557 -4.077 -4.692 1.00 83.38 108 GLN A C 1
ATOM 855 O O . GLN A 1 108 ? 13.159 -4.466 -3.595 1.00 83.38 108 GLN A O 1
ATOM 860 N N . PHE A 1 109 ? 13.512 -2.794 -5.055 1.00 85.06 109 PHE A N 1
ATOM 861 C CA . PHE A 1 109 ? 12.932 -1.763 -4.199 1.00 85.06 109 PHE A CA 1
ATOM 862 C C . PHE A 1 109 ? 11.461 -2.063 -3.872 1.00 85.06 109 PHE A C 1
ATOM 864 O O . PHE A 1 109 ? 11.069 -2.015 -2.711 1.00 85.06 109 PHE A O 1
ATOM 871 N N . PHE A 1 110 ? 10.647 -2.438 -4.862 1.00 83.25 110 PHE A N 1
ATOM 872 C CA . PHE A 1 110 ? 9.242 -2.797 -4.633 1.00 83.25 110 PHE A CA 1
ATOM 873 C C . PHE A 1 110 ? 9.088 -4.000 -3.696 1.00 83.25 110 PHE A C 1
ATOM 875 O O . PHE A 1 110 ? 8.239 -3.975 -2.807 1.00 83.25 110 PHE A O 1
ATOM 882 N N . LEU A 1 111 ? 9.929 -5.027 -3.846 1.00 84.44 111 LEU A N 1
ATOM 883 C CA . LEU A 1 111 ? 9.954 -6.180 -2.944 1.00 84.44 111 LEU A CA 1
ATOM 884 C C . LEU A 1 111 ? 10.333 -5.780 -1.512 1.00 84.44 111 LEU A C 1
ATOM 886 O O . LEU A 1 111 ? 9.722 -6.266 -0.562 1.00 84.44 111 LEU A O 1
ATOM 890 N N . GLN A 1 112 ? 11.288 -4.864 -1.342 1.00 88.06 112 GLN A N 1
ATOM 891 C CA . GLN A 1 112 ? 11.651 -4.330 -0.029 1.00 88.06 112 GLN A CA 1
ATOM 892 C C . GLN A 1 112 ? 10.496 -3.539 0.603 1.00 88.06 112 GLN A C 1
ATOM 894 O O . GLN A 1 112 ? 10.204 -3.712 1.787 1.00 88.06 112 GLN A O 1
ATOM 899 N N . GLN A 1 113 ? 9.790 -2.724 -0.185 1.00 87.19 113 GLN A N 1
ATOM 900 C CA . GLN A 1 113 ? 8.614 -2.000 0.298 1.00 87.19 113 GLN A CA 1
ATOM 901 C C . GLN A 1 113 ? 7.467 -2.952 0.648 1.00 87.19 113 GLN A C 1
ATOM 903 O O . GLN A 1 113 ? 6.806 -2.755 1.663 1.00 87.19 113 GLN A O 1
ATOM 908 N N . LEU A 1 114 ? 7.263 -4.017 -0.134 1.00 84.69 114 LEU A N 1
ATOM 909 C CA . LEU A 1 114 ? 6.335 -5.092 0.211 1.00 84.69 114 LEU A CA 1
ATOM 910 C C . LEU A 1 114 ? 6.734 -5.742 1.536 1.00 84.69 114 LEU A C 1
ATOM 912 O O . LEU A 1 114 ? 5.882 -5.880 2.401 1.00 84.69 114 LEU A O 1
ATOM 916 N N . ALA A 1 115 ? 8.010 -6.066 1.751 1.00 85.81 115 ALA A N 1
ATOM 917 C CA . ALA A 1 115 ? 8.482 -6.619 3.020 1.00 85.81 115 ALA A CA 1
ATOM 918 C C . ALA A 1 115 ? 8.196 -5.692 4.213 1.00 85.81 115 ALA A C 1
ATOM 920 O O . ALA A 1 115 ? 7.698 -6.141 5.247 1.00 85.81 115 ALA A O 1
ATOM 921 N N . SER A 1 116 ? 8.434 -4.389 4.052 1.00 87.00 116 SER A N 1
ATOM 922 C CA . SER A 1 116 ? 8.095 -3.395 5.072 1.00 87.00 116 SER A CA 1
ATOM 923 C C . SER A 1 116 ? 6.581 -3.319 5.311 1.00 87.00 116 SER A C 1
ATOM 925 O O . SER A 1 116 ? 6.143 -3.319 6.459 1.00 87.00 116 SER A O 1
ATOM 927 N N . LEU A 1 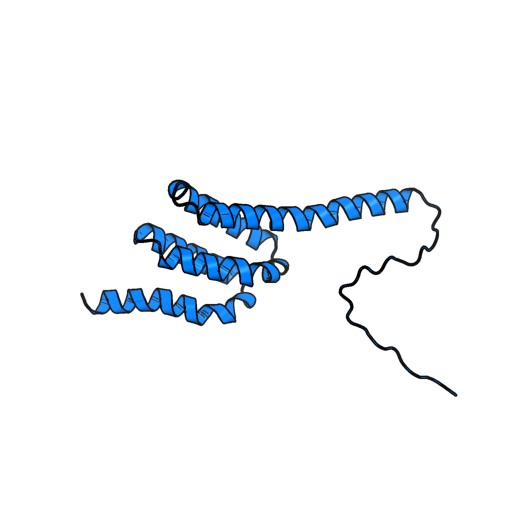117 ? 5.773 -3.382 4.250 1.00 83.62 117 LEU A N 1
ATOM 928 C CA . LEU A 1 117 ? 4.315 -3.410 4.334 1.00 83.62 117 LEU A CA 1
ATOM 929 C C . LEU A 1 117 ? 3.802 -4.667 5.065 1.00 83.62 117 LEU A C 1
ATOM 931 O O . LEU A 1 117 ? 2.889 -4.567 5.882 1.00 83.62 117 LEU A O 1
ATOM 935 N N . ILE A 1 118 ? 4.402 -5.840 4.821 1.00 84.12 118 ILE A N 1
ATOM 936 C CA . ILE A 1 118 ? 4.104 -7.092 5.542 1.00 84.12 118 ILE A CA 1
ATOM 937 C C . ILE A 1 118 ? 4.384 -6.909 7.040 1.00 84.12 118 ILE A C 1
ATOM 939 O O . ILE A 1 118 ? 3.565 -7.317 7.859 1.00 84.12 118 ILE A O 1
ATOM 943 N N . SER A 1 119 ? 5.506 -6.273 7.395 1.00 84.75 119 SER A N 1
ATOM 944 C CA . SER A 1 119 ? 5.870 -6.002 8.792 1.00 84.75 119 SER A CA 1
ATOM 945 C C . SER A 1 119 ? 4.842 -5.104 9.491 1.00 84.75 119 SER A C 1
ATOM 947 O O . SER A 1 119 ? 4.422 -5.395 10.608 1.00 84.75 119 SER A O 1
ATOM 949 N N . THR A 1 120 ? 4.364 -4.060 8.806 1.00 82.81 120 THR A N 1
ATOM 950 C CA . THR A 1 120 ? 3.353 -3.134 9.342 1.00 82.81 120 THR A CA 1
ATOM 951 C C . THR A 1 120 ? 1.965 -3.774 9.477 1.00 82.81 120 THR A C 1
ATOM 953 O O . THR A 1 120 ? 1.269 -3.549 10.463 1.00 82.81 120 THR A O 1
ATOM 956 N N . ILE A 1 121 ? 1.537 -4.563 8.487 1.00 81.00 121 ILE A N 1
ATOM 957 C CA . ILE A 1 121 ? 0.173 -5.124 8.403 1.00 81.00 121 ILE A CA 1
ATOM 958 C C . ILE A 1 121 ? 0.044 -6.456 9.165 1.00 81.00 121 ILE A C 1
ATOM 960 O O . ILE A 1 121 ? -1.052 -6.846 9.584 1.00 81.00 121 ILE A O 1
ATOM 964 N N . GLY A 1 122 ? 1.157 -7.169 9.343 1.00 81.69 122 GLY A N 1
ATOM 965 C CA . GLY A 1 122 ? 1.256 -8.404 10.110 1.00 81.69 122 GLY A CA 1
ATOM 966 C C . GLY A 1 122 ? 0.318 -9.505 9.608 1.00 81.69 122 GLY A C 1
ATOM 967 O O . GLY A 1 122 ? 0.457 -10.034 8.504 1.00 81.69 122 GLY A O 1
ATOM 968 N N . VAL A 1 123 ? -0.650 -9.884 10.446 1.00 77.69 123 VAL A N 1
ATOM 969 C CA . VAL A 1 123 ? -1.492 -11.078 10.250 1.00 77.69 123 VAL A CA 1
ATOM 970 C C . VAL A 1 123 ? -2.417 -11.008 9.036 1.00 77.69 123 VAL A C 1
ATOM 972 O O . VAL A 1 123 ? -2.719 -12.053 8.460 1.00 77.69 123 VAL A O 1
ATOM 975 N N . SER A 1 124 ? -2.814 -9.808 8.603 1.00 79.44 124 SER A N 1
ATOM 976 C CA . SER A 1 124 ? -3.725 -9.636 7.458 1.00 79.44 124 SER A CA 1
ATOM 977 C C . SER A 1 124 ? -3.071 -10.019 6.123 1.00 79.44 124 SER A C 1
ATOM 979 O O . SER A 1 124 ? -3.743 -10.167 5.110 1.00 79.44 124 SER A O 1
ATOM 981 N N . MET A 1 125 ? -1.751 -10.220 6.116 1.00 80.94 125 MET A N 1
ATOM 982 C CA . MET A 1 125 ? -0.972 -10.553 4.928 1.00 80.94 125 MET A CA 1
ATOM 983 C C . MET A 1 125 ? -0.830 -12.064 4.680 1.00 80.94 125 MET A C 1
ATOM 985 O O . MET A 1 125 ? -0.439 -12.480 3.588 1.00 80.94 125 MET A O 1
ATOM 989 N N . LYS A 1 126 ? -1.178 -12.903 5.669 1.00 80.81 126 LYS A N 1
ATOM 990 C CA . LYS A 1 126 ? -1.115 -14.374 5.586 1.00 80.81 126 LYS A CA 1
ATOM 991 C C . LYS A 1 126 ? -1.653 -14.970 4.270 1.00 80.81 126 LYS A C 1
ATOM 993 O O . LYS A 1 126 ? -0.927 -15.771 3.683 1.00 80.81 126 LYS A O 1
ATOM 998 N N . PRO A 1 127 ? -2.842 -14.592 3.754 1.00 86.06 127 PRO A N 1
ATOM 999 C CA . PRO A 1 127 ? -3.366 -15.174 2.512 1.00 86.06 127 PRO A CA 1
ATOM 1000 C C . PRO A 1 127 ? -2.536 -14.829 1.262 1.00 86.06 127 PRO A C 1
ATOM 1002 O O . PRO A 1 127 ? -2.582 -15.554 0.270 1.00 86.06 127 PRO A O 1
ATOM 1005 N N . TYR A 1 128 ? -1.741 -13.758 1.303 1.00 84.00 128 TYR A N 1
ATOM 1006 C CA . TYR A 1 128 ? -0.923 -13.294 0.178 1.00 84.00 128 TYR A CA 1
ATOM 1007 C C . TYR A 1 128 ? 0.512 -13.833 0.204 1.00 84.00 128 TYR A C 1
ATOM 1009 O O . TYR A 1 128 ? 1.212 -13.746 -0.807 1.00 84.00 128 TYR A O 1
ATOM 1017 N N . MET A 1 129 ? 0.942 -14.439 1.317 1.00 81.00 129 MET A N 1
ATOM 1018 C CA . MET A 1 129 ? 2.301 -14.969 1.486 1.00 81.00 129 MET A CA 1
ATOM 1019 C C . MET A 1 129 ? 2.697 -15.945 0.381 1.00 81.00 129 MET A C 1
ATOM 1021 O O . MET A 1 129 ? 3.788 -15.821 -0.161 1.00 81.00 129 MET A O 1
ATOM 1025 N N . GLY A 1 130 ? 1.808 -16.858 -0.021 1.00 83.19 130 GLY A N 1
ATOM 1026 C CA . GLY A 1 130 ? 2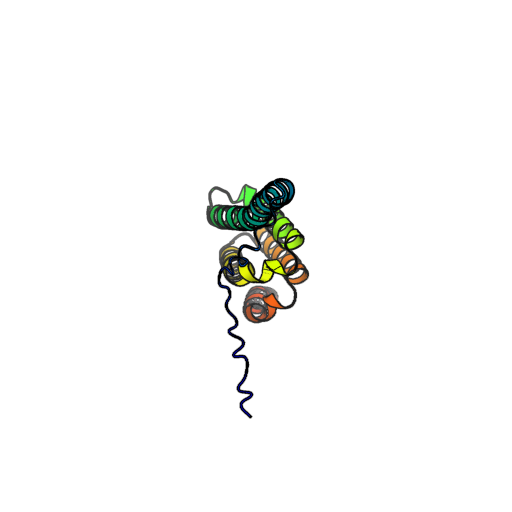.107 -17.812 -1.095 1.00 83.19 130 GLY A CA 1
ATOM 1027 C C . GLY A 1 130 ? 2.448 -17.128 -2.425 1.00 83.19 130 GLY A C 1
ATOM 1028 O O . GLY A 1 130 ? 3.425 -17.491 -3.076 1.00 83.19 130 GLY A O 1
ATOM 1029 N N . LYS A 1 131 ? 1.699 -16.080 -2.795 1.00 83.50 131 LYS A N 1
ATOM 1030 C CA . LYS A 1 131 ? 1.965 -15.298 -4.014 1.00 83.50 131 LYS A CA 1
ATOM 1031 C C . LYS A 1 131 ? 3.283 -14.532 -3.917 1.00 83.50 131 LYS A C 1
ATOM 1033 O O . LYS A 1 131 ? 4.036 -14.490 -4.884 1.00 83.50 131 LYS A O 1
ATOM 1038 N N . LEU A 1 132 ? 3.574 -13.964 -2.746 1.00 83.94 132 LEU A N 1
ATOM 1039 C CA . LEU A 1 132 ? 4.819 -13.238 -2.494 1.00 83.94 132 LEU A CA 1
ATOM 1040 C C . LEU A 1 132 ? 6.041 -14.163 -2.556 1.00 83.94 132 LEU A C 1
ATOM 1042 O O . LEU A 1 132 ? 7.016 -13.831 -3.227 1.00 83.94 132 LEU A O 1
ATOM 1046 N N . PHE A 1 133 ? 5.969 -15.348 -1.943 1.00 81.94 133 PHE A N 1
ATOM 1047 C CA . PHE A 1 133 ? 7.024 -16.356 -2.052 1.00 81.94 133 PHE A CA 1
ATOM 1048 C C . PHE A 1 133 ? 7.209 -16.837 -3.489 1.00 81.94 133 PHE A C 1
ATOM 1050 O O . PHE A 1 133 ? 8.348 -16.972 -3.920 1.00 81.94 133 PHE A O 1
ATOM 1057 N N . GLY A 1 134 ? 6.130 -17.018 -4.257 1.00 83.69 134 GLY A N 1
ATOM 1058 C CA . GLY A 1 134 ? 6.223 -17.331 -5.685 1.00 83.69 134 GLY A CA 1
ATOM 1059 C C . GLY A 1 134 ? 6.999 -16.269 -6.472 1.00 83.69 134 GLY A C 1
ATOM 1060 O O . GLY A 1 134 ? 7.887 -16.600 -7.253 1.00 83.69 134 GLY A O 1
ATOM 1061 N N . LEU A 1 135 ? 6.730 -14.988 -6.207 1.00 80.88 135 LEU A N 1
ATOM 1062 C CA . LEU A 1 135 ? 7.399 -13.858 -6.864 1.00 80.88 135 LEU A CA 1
ATOM 1063 C C . LEU A 1 135 ? 8.910 -13.822 -6.586 1.00 80.88 135 LEU A C 1
ATOM 1065 O O . LEU A 1 135 ? 9.701 -13.490 -7.469 1.00 80.88 135 LEU A O 1
ATOM 1069 N N . VAL A 1 136 ? 9.309 -14.193 -5.368 1.00 78.50 136 VAL A N 1
ATOM 1070 C CA . VAL A 1 136 ? 10.715 -14.288 -4.955 1.00 78.50 136 VAL A CA 1
ATOM 1071 C C . VAL A 1 136 ? 11.371 -15.568 -5.494 1.00 78.50 136 VAL A C 1
ATOM 1073 O O . VAL A 1 136 ? 12.497 -15.520 -5.987 1.00 78.50 136 VAL A O 1
ATOM 1076 N N . ALA A 1 137 ? 10.663 -16.700 -5.468 1.00 76.31 137 ALA A N 1
ATOM 1077 C CA . ALA A 1 137 ? 11.158 -18.002 -5.918 1.00 76.31 137 ALA A CA 1
ATOM 1078 C C . ALA A 1 137 ? 11.500 -18.018 -7.413 1.00 76.31 137 ALA A C 1
ATOM 1080 O O . ALA A 1 137 ? 12.563 -18.515 -7.777 1.00 76.31 137 ALA A O 1
ATOM 1081 N N . VAL A 1 138 ? 10.671 -17.388 -8.257 1.00 71.94 138 VAL A N 1
ATOM 1082 C CA . VAL A 1 138 ? 10.953 -17.200 -9.697 1.00 71.94 138 VAL A CA 1
ATOM 1083 C C . VAL A 1 138 ? 12.319 -16.545 -9.926 1.00 71.94 138 VAL A C 1
ATOM 1085 O O . VAL A 1 138 ? 12.979 -16.805 -10.929 1.00 71.94 138 VAL A O 1
ATOM 1088 N N . ARG A 1 139 ? 12.783 -15.699 -8.998 1.00 62.69 139 ARG A N 1
ATOM 1089 C CA . ARG A 1 139 ? 14.093 -15.055 -9.113 1.00 62.69 139 ARG A CA 1
ATOM 1090 C C . ARG A 1 139 ? 15.240 -15.900 -8.562 1.00 62.69 139 ARG A C 1
ATOM 1092 O O . ARG A 1 139 ? 16.351 -15.772 -9.072 1.00 62.69 139 ARG A O 1
ATOM 1099 N N . PHE A 1 140 ? 14.989 -16.741 -7.559 1.00 60.38 140 PHE A N 1
ATOM 1100 C CA . PHE A 1 140 ? 15.989 -17.681 -7.044 1.00 60.38 140 PHE A CA 1
ATOM 1101 C C . PHE A 1 140 ? 16.274 -18.815 -8.030 1.00 60.38 140 PHE A C 1
ATOM 1103 O O . PHE A 1 140 ? 17.439 -19.152 -8.215 1.00 60.38 140 PHE A O 1
ATOM 1110 N N . SER A 1 141 ? 15.261 -19.339 -8.728 1.00 59.28 141 SER A N 1
ATOM 1111 C CA . SER A 1 141 ? 15.488 -20.323 -9.797 1.00 59.28 141 SER A CA 1
ATOM 1112 C C . SER A 1 141 ? 16.310 -19.726 -10.941 1.00 59.28 141 SER A C 1
ATOM 1114 O O . SER A 1 141 ? 17.254 -20.348 -11.403 1.00 59.28 141 SER A O 1
ATOM 1116 N N . PHE A 1 142 ? 16.048 -18.466 -11.307 1.00 52.09 142 PHE A N 1
ATOM 1117 C CA . PHE A 1 142 ? 16.812 -17.763 -12.344 1.00 52.09 142 PHE A CA 1
ATOM 1118 C C . PHE A 1 142 ? 18.295 -17.536 -11.981 1.00 52.09 142 PHE A C 1
ATOM 1120 O O . PHE A 1 142 ? 19.115 -17.360 -12.871 1.00 52.09 142 PHE A O 1
ATOM 1127 N N . ILE A 1 143 ? 18.654 -17.521 -10.690 1.00 55.00 143 ILE A N 1
ATOM 1128 C CA . ILE A 1 143 ? 20.058 -17.425 -10.240 1.00 55.00 143 ILE A CA 1
ATOM 1129 C C . ILE A 1 143 ? 20.764 -18.777 -10.309 1.0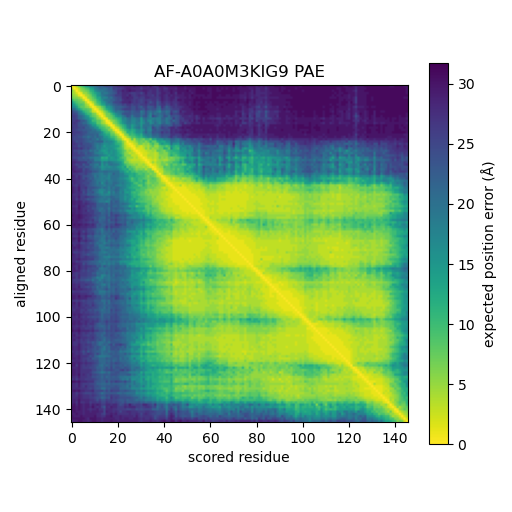0 55.00 143 ILE A C 1
ATOM 1131 O O . ILE A 1 143 ? 21.970 -18.807 -10.499 1.00 55.00 143 ILE A O 1
ATOM 1135 N N . SER A 1 144 ? 20.040 -19.883 -10.128 1.00 56.84 144 SER A N 1
ATOM 1136 C CA . SER A 1 144 ? 20.650 -21.215 -10.071 1.00 56.84 144 SER A CA 1
ATOM 1137 C C . SER A 1 144 ? 20.950 -21.814 -11.451 1.00 56.84 144 SER A C 1
ATOM 1139 O O . SER A 1 144 ? 21.685 -22.795 -11.513 1.00 56.84 144 SER A O 1
ATOM 1141 N N . ASP A 1 145 ? 20.384 -21.248 -12.521 1.00 52.19 145 ASP A N 1
ATOM 1142 C CA . ASP A 1 145 ? 20.577 -21.674 -13.918 1.00 52.19 145 ASP A CA 1
ATOM 1143 C C . ASP A 1 145 ? 21.630 -20.835 -14.685 1.00 52.19 145 ASP A C 1
ATOM 1145 O O . ASP A 1 145 ? 21.789 -21.008 -15.893 1.00 52.19 145 ASP A O 1
ATOM 1149 N N . THR A 1 146 ? 22.343 -19.911 -14.022 1.00 45.75 146 THR A N 1
ATOM 1150 C CA . THR A 1 146 ? 23.460 -19.125 -14.603 1.00 45.75 146 THR A CA 1
ATOM 1151 C C . THR A 1 146 ? 24.759 -19.416 -13.869 1.00 45.75 146 THR A C 1
ATOM 1153 O O . THR A 1 146 ? 25.795 -19.559 -14.554 1.00 45.75 146 THR A O 1
#

pLDDT: mean 73.82, std 15.17, range [36.97, 90.88]

Radius of gyration: 22.39 Å; Cα contacts (8 Å, |Δi|>4): 50; chains: 1; bounding box: 67×45×52 Å

InterPro domains:
  IPR011989 Armadillo-like helical [G3DSA:1.25.10.10] (11-142)
  IPR016024 Armadillo-type fold [SSF48371] (44-145)
  IPR024585 Serine/threonine-protein kinase mTOR domain [PF11865] (32-121)
  IPR024585 Serine/threonine-protein kinase mTOR domain [SM01346] (1-122)

Solvent-accessible surface area (backbone atoms only — not comparable to full-atom values): 8869 Å² total; per-residue (Å²): 140,85,88,81,82,87,80,85,73,92,63,100,57,90,76,73,74,80,82,74,85,68,91,47,73,63,58,55,53,52,50,50,54,46,50,58,50,54,53,48,69,59,44,53,57,54,53,50,51,54,51,44,59,53,51,68,69,38,75,92,41,60,89,47,42,66,56,44,51,51,53,50,47,52,50,45,58,74,44,42,82,70,32,54,83,48,43,83,66,49,50,64,49,53,51,51,52,48,69,67,47,83,49,66,72,58,33,53,53,50,51,52,51,47,53,52,46,42,66,64,56,44,79,74,42,60,88,50,45,66,62,54,51,49,64,52,45,64,53,52,57,61,60,76,80,111

Foldseek 3Di:
DDDDDDDPDPDPDDPDPDPPPPVDVVVVVVVVVCVVVVVCVVVVLVVLLVVLLVLLVDPVCLVCVLVSLVVNLVSLLVCQQVSLVCCVPRVVSLLVSLLPPPDPVVSVSSLVSVVSSCVRNPPSCVVVVVSNVVSVVVVVVVVVVD

Organism: Anisakis simplex (NCBI:txid6269)